Protein 4KEF (pdb70)

CATH classification: 3.40.20.10

Radius of gyration: 14.12 Å; Cα contacts (8 Å, |Δi|>4): 258; chains: 1; bounding box: 26×45×29 Å

Sequence (133 aa):
GSRSSGVVAVADESLTAFNDLKLGKKYKFILFGLNDAKTEIVVKETSTDPSYDAFLEKLPENDCLYAIYDFEYEKRSSDIIVFFTWSSPDTAPVRSKMMVYASSSKDALRRALNGVSSTDVQGTDFSSEVSYDSSVLERRVVSRG

InterPro domains:
  IPR002108 Actin-depolymerising factor homology domain [PF00241] (5-137)
  IPR002108 Actin-depolymerising factor homology domain [PS51263] (5-137)
  IPR002108 Actin-depolymerising factor homology domain [SM00102] (10-137)
  IPR017904 ADF/Cofilin [PTHR11913] (2-136)
  IPR017904 ADF/Cofilin [cd11286] (4-136)
  IPR029006 ADF-H/Gelsolin-like domain superfamily [G3DSA:3.40.20.10] (1-143)

Foldseek 3Di:
DDPVAAAEDPQNLVVLCCCVPVVPFQKWKWAADPVLRYIGTPDTHRDPDVVVVVVPQDQAAWIKMWGQQADPNDTAIEIETEAEPNHDPVRSVSCVVRVCNVVVSRPRHQYYFYHHDDVSVDSVNVCCGNPPD

Nearest PDB structures (foldseek):
  4kef-assembly1_A  TM=1.008E+00  e=3.779E-30  Saccharomyces cerevisiae S288C
  4kee-assembly1_A  TM=1.005E+00  e=3.118E-28  Saccharomyces cerevisiae S288C
  1cfy-assembly1_A  TM=9.996E-01  e=1.488E-23  Saccharomyces c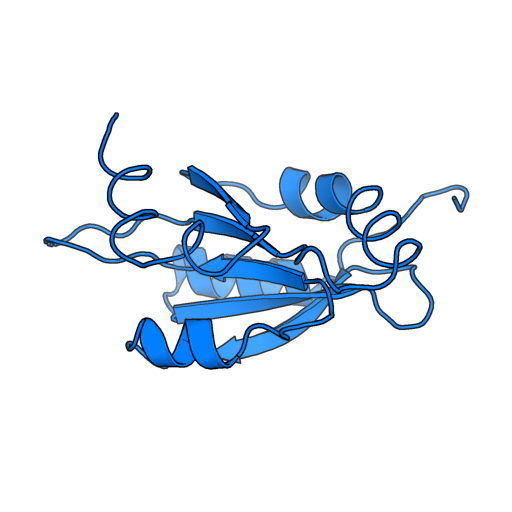erevisiae
  5ivu-assembly2_B  TM=9.698E-01  e=1.879E-18  Streptomyces griseoflavus
  2i2q-assembly1_A  TM=9.633E-01  e=7.118E-17  Schizosaccharomyces pombe

GO terms:
  GO:0051015 actin filament binding (F, IDA)
  GO:0030479 actin cortical patch (C, IDA)
  GO:0030042 actin filament depolymerization (P, IDA)
  GO:0051014 actin filament severing (P, IDA)
  GO:0007015 actin filament organization (P, IDA)
  GO:0005886 plasma membrane (C, HDA)
  GO:0043001 Golgi to plasma membrane protein transport (P, IMP)
  GO:0006897 endocytosis (P, IMP)
  GO:0007015 actin filament organization (P, IMP)
  GO:0005515 protein binding (F, IPI)
  GO:0015629 actin cytoskeleton (C, IDA)

Organism: Saccharomyces cerevisiae (strain ATCC 204508 / S288c) (NCBI:txid559292)

B-factor: mean 17.63, std 8.59, range [6.38, 52.36]

Solvent-accessible surface area: 7466 Å² total; per-residue (Å²): 130,78,242,97,31,35,50,27,11,123,90,0,61,80,7,3,72,47,0,62,145,55,111,118,37,25,0,0,4,0,0,12,39,142,74,89,68,67,0,36,34,110,68,50,14,98,58,111,49,22,88,20,0,31,142,80,9,42,117,88,61,1,3,2,0,0,4,3,0,72,27,140,202,128,58,30,18,0,1,2,22,2,29,6,101,97,5,56,91,188,16,57,124,42,17,74,96,4,58,82,33,0,55,204,36,5,108,54,24,69,20,68,3,136,0,36,57,81,77,57,0,35,69,105,36,0,55,127,84,20,62,218,114

Structure (mmCIF, N/CA/C/O backbone):
data_4KEF
#
_entry.id   4KEF
#
_cell.length_a   28.096
_cell.length_b   69.544
_cell.length_c   32.048
_cell.angle_alpha   90.00
_cell.angle_beta   100.56
_cell.angle_gamma   90.00
#
_symmetry.space_group_name_H-M   'P 1 21 1'
#
loop_
_entity.id
_entity.type
_entity.pdbx_description
1 polymer Cofilin
2 water water
#
loop_
_atom_site.group_PDB
_atom_site.id
_atom_site.type_symbol
_atom_site.label_atom_id
_atom_site.label_alt_id
_atom_site.label_comp_id
_atom_site.label_asym_id
_atom_site.label_entity_id
_atom_site.label_seq_id
_atom_site.pdbx_PDB_ins_code
_atom_site.Cartn_x
_atom_site.Cartn_y
_atom_site.Cartn_z
_atom_site.occupancy
_atom_site.B_iso_or_equiv
_atom_site.auth_seq_id
_atom_site.auth_comp_id
_atom_site.auth_asym_id
_atom_site.auth_atom_id
_atom_site.pdbx_PDB_model_num
ATOM 1 N N . GLY A 1 1 ? -6.034 -32.771 -5.547 1.00 18.45 1 GLY A N 1
ATOM 2 C CA . GLY A 1 1 ? -7.019 -32.041 -6.316 1.00 15.15 1 GLY A CA 1
ATOM 3 C C . GLY A 1 1 ? -7.855 -32.988 -7.146 1.00 13.76 1 GLY A C 1
ATOM 4 O O . GLY A 1 1 ? -7.473 -34.130 -7.345 1.00 15.14 1 GLY A O 1
ATOM 5 N N . SER A 1 2 ? -8.984 -32.499 -7.638 1.00 12.20 2 SER A N 1
ATOM 6 C CA . SER A 1 2 ? -9.809 -33.245 -8.559 1.00 11.96 2 SER A CA 1
ATOM 7 C C . SER A 1 2 ? -9.175 -33.205 -9.927 1.00 11.31 2 SER A C 1
ATOM 8 O O . SER A 1 2 ? -8.196 -32.504 -10.176 1.00 12.52 2 SER A O 1
ATOM 11 N N . ARG A 1 3 ? -9.742 -33.957 -10.843 1.00 11.24 3 ARG A N 1
ATOM 12 C CA . ARG A 1 3 ? -9.183 -34.016 -12.176 1.00 12.02 3 ARG A CA 1
ATOM 13 C C . ARG A 1 3 ? -9.081 -32.642 -12.796 1.00 13.46 3 ARG A C 1
ATOM 14 O O . ARG A 1 3 ? -8.042 -32.295 -13.354 1.00 15.99 3 ARG A O 1
ATOM 22 N N . SER A 1 4 ? -10.155 -31.861 -12.740 1.00 13.22 4 SER A N 1
ATOM 23 C CA A SER A 1 4 ? -10.217 -30.550 -13.380 0.52 15.17 4 SER A CA 1
ATOM 24 C CA B SER A 1 4 ? -10.096 -30.570 -13.405 0.48 15.61 4 SER A CA 1
ATOM 25 C C . SER A 1 4 ? -9.730 -29.426 -12.471 1.00 15.21 4 SER A C 1
ATOM 26 O O . SER A 1 4 ? -9.464 -28.327 -12.933 1.00 19.62 4 SER A O 1
ATOM 31 N N . GLY A 1 5 ? -9.666 -29.697 -11.171 1.00 14.15 5 GLY A N 1
ATOM 32 C CA . GLY A 1 5 ? -9.381 -28.666 -10.194 1.00 14.61 5 GLY A CA 1
ATOM 33 C C . GLY A 1 5 ? -10.575 -27.758 -9.995 1.00 12.69 5 GLY A C 1
ATOM 34 O O . GLY A 1 5 ? -11.665 -27.955 -10.551 1.00 14.04 5 GLY A O 1
ATOM 35 N N . VAL A 1 6 ? -10.391 -26.753 -9.166 1.00 14.89 6 VAL A N 1
ATOM 36 C CA A VAL A 1 6 ? -11.470 -25.829 -8.873 0.37 14.73 6 VAL A CA 1
ATOM 37 C CA B VAL A 1 6 ? -11.453 -25.816 -8.864 0.63 14.85 6 VAL A CA 1
ATOM 38 C C . VAL A 1 6 ? -11.825 -25.014 -10.096 1.00 15.39 6 VAL A C 1
ATOM 39 O O . VAL A 1 6 ? -10.952 -24.635 -10.875 1.00 18.96 6 VAL A O 1
ATOM 61 N N . ALA A 1 7 ? -13.124 -24.776 -10.247 1.00 15.27 7 ALA A N 1
ATOM 62 C CA . ALA A 1 7 ? -13.682 -23.925 -11.290 1.00 15.67 7 ALA A CA 1
ATOM 63 C C . ALA A 1 7 ? -14.040 -22.561 -10.720 1.00 14.76 7 ALA A C 1
ATOM 64 O O . ALA A 1 7 ? -14.297 -22.420 -9.539 1.00 15.98 7 ALA A O 1
ATOM 71 N N . VAL A 1 8 ? -14.073 -21.560 -11.570 1.00 15.23 8 VAL A N 1
ATOM 72 C CA . VAL A 1 8 ? -14.603 -20.259 -11.174 1.00 13.08 8 VAL A CA 1
ATOM 73 C C . VAL A 1 8 ? -16.075 -20.242 -11.547 1.00 14.42 8 VAL A C 1
ATOM 74 O O . VAL A 1 8 ? -16.447 -20.485 -12.703 1.00 16.58 8 VAL A O 1
ATOM 87 N N . ALA A 1 9 ? -16.938 -19.995 -10.571 1.00 15.38 9 ALA A N 1
ATOM 88 C CA . ALA A 1 9 ? -18.360 -19.976 -10.860 1.00 17.17 9 ALA A CA 1
ATOM 89 C C . ALA A 1 9 ? -18.711 -18.870 -11.840 1.00 15.86 9 ALA A C 1
ATOM 90 O O . ALA A 1 9 ? -18.120 -17.796 -11.811 1.00 14.68 9 ALA A O 1
ATOM 97 N N . ASP A 1 10 ? -19.690 -19.133 -12.694 1.00 18.78 10 ASP A N 1
ATOM 98 C CA . ASP A 1 10 ? -20.191 -18.124 -13.612 1.00 19.63 10 ASP A CA 1
ATOM 99 C C . ASP A 1 10 ? -20.507 -16.820 -12.889 1.00 18.39 10 ASP A C 1
ATOM 100 O O . ASP A 1 10 ? -20.198 -15.750 -13.392 1.00 18.07 10 ASP A O 1
ATOM 109 N N . GLU A 1 11 ? -21.135 -16.917 -11.718 1.00 17.80 11 GLU A N 1
ATOM 110 C CA . GLU A 1 11 ? -21.548 -15.715 -10.996 1.00 17.20 11 GLU A CA 1
ATOM 111 C C . GLU A 1 11 ? -20.349 -14.874 -10.591 1.00 13.69 11 GLU A C 1
ATOM 112 O O . GLU A 1 11 ? -20.461 -13.661 -10.493 1.00 13.95 11 GLU A O 1
ATOM 124 N N . SER A 1 12 ? -19.213 -15.506 -10.343 1.00 13.48 12 SER A N 1
ATOM 125 C CA . SER A 1 12 ? -18.014 -14.765 -9.967 1.00 11.93 12 SER A CA 1
ATOM 126 C C . SER A 1 12 ? -17.505 -13.916 -11.122 1.00 12.43 12 SER A C 1
ATOM 127 O O . SER A 1 12 ? -17.155 -12.737 -10.956 1.00 12.20 12 SER A O 1
ATOM 135 N N . LEU A 1 13 ? -17.502 -14.495 -12.316 1.00 13.36 13 LEU A N 1
ATOM 136 C CA . LEU A 1 13 ? -17.046 -13.740 -13.474 1.00 14.17 13 LEU A CA 1
ATOM 137 C C . LEU A 1 13 ? -18.033 -12.643 -13.844 1.00 13.86 13 LEU A C 1
ATOM 138 O O . LEU A 1 13 ? -17.628 -11.532 -14.217 1.00 15.63 13 LEU A O 1
ATOM 154 N N . THR A 1 14 ? -19.321 -12.950 -13.752 1.00 14.31 14 THR A N 1
ATOM 155 C CA . THR A 1 14 ? -20.343 -11.947 -14.013 1.00 16.16 14 THR A CA 1
ATOM 156 C C . THR A 1 14 ? -20.187 -10.744 -13.069 1.00 13.30 14 THR A C 1
ATOM 157 O O . THR A 1 14 ? -20.235 -9.592 -13.491 1.00 13.82 14 THR A O 1
ATOM 168 N N . ALA A 1 15 ? -20.024 -11.015 -11.776 1.00 12.60 15 ALA A N 1
ATOM 169 C CA . ALA A 1 15 ? -19.877 -9.948 -10.792 1.00 11.32 15 ALA A CA 1
ATOM 170 C C . ALA A 1 15 ? -18.634 -9.126 -11.098 1.00 10.09 15 ALA A C 1
ATOM 171 O O . ALA A 1 15 ? -18.672 -7.908 -11.044 1.00 10.75 15 ALA A O 1
ATOM 178 N N . PHE A 1 16 ? -17.524 -9.789 -11.413 1.00 10.32 16 PHE A N 1
ATOM 179 C CA . PHE A 1 16 ? -16.301 -9.080 -11.746 1.00 10.76 16 PHE A CA 1
ATOM 180 C C . PHE A 1 16 ? -16.503 -8.131 -12.920 1.00 11.11 16 PHE A C 1
ATOM 181 O O . PHE A 1 16 ? -16.082 -6.971 -12.888 1.00 11.62 16 PHE A O 1
ATOM 198 N N . ASN A 1 17 ? -17.120 -8.632 -13.970 1.00 12.26 17 ASN A N 1
ATOM 199 C CA . ASN A 1 17 ? -17.321 -7.813 -15.146 1.00 13.49 17 ASN A CA 1
ATOM 200 C C . ASN A 1 17 ? -18.237 -6.630 -14.827 1.00 13.69 17 ASN A C 1
ATOM 201 O O . ASN A 1 17 ? -18.021 -5.519 -15.317 1.00 16.04 17 ASN A O 1
ATOM 212 N N . ASP A 1 18 ? -19.247 -6.864 -14.001 1.00 13.17 18 ASP A N 1
ATOM 213 C CA . ASP A 1 18 ? -20.163 -5.798 -13.610 1.00 13.69 18 ASP A CA 1
ATOM 214 C C . ASP A 1 18 ? -19.439 -4.703 -12.829 1.00 12.07 18 ASP A C 1
ATOM 215 O O . ASP A 1 18 ? -19.726 -3.518 -13.006 1.00 13.51 18 ASP A O 1
ATOM 224 N N . LEU A 1 19 ? -18.532 -5.089 -11.943 1.00 11.51 19 LEU A N 1
ATOM 225 C CA . LEU A 1 19 ? -17.688 -4.103 -11.274 1.00 10.29 19 LEU A CA 1
ATOM 226 C C . LEU A 1 19 ? -16.751 -3.393 -12.235 1.00 12.21 19 LEU A C 1
ATOM 227 O O . LEU A 1 19 ? -16.645 -2.166 -12.246 1.00 13.19 19 LEU A O 1
ATOM 243 N N . LYS A 1 20 ? -16.042 -4.160 -13.048 1.00 12.40 20 LYS A N 1
ATOM 244 C CA . LYS A 1 20 ? -14.951 -3.603 -13.836 1.00 14.62 20 LYS A CA 1
ATOM 245 C C . LYS A 1 20 ? -15.455 -2.598 -14.830 1.00 15.39 20 LYS A C 1
ATOM 246 O O . LYS A 1 20 ? -14.868 -1.518 -15.023 1.00 18.01 20 LYS A O 1
ATOM 265 N N . LEU A 1 21 ? -16.538 -2.955 -15.501 1.00 16.00 21 LEU A N 1
ATOM 266 C CA . LEU A 1 21 ? -17.043 -2.150 -16.590 1.00 18.25 21 LEU A CA 1
ATOM 267 C C . LEU A 1 21 ? -18.246 -1.315 -16.229 1.00 20.76 21 LEU A C 1
ATOM 268 O O . LEU A 1 21 ? -18.453 -0.252 -16.817 1.00 23.82 21 LEU A O 1
ATOM 284 N N . GLY A 1 22 ? -19.058 -1.777 -15.284 1.00 21.93 22 GLY A N 1
ATOM 285 C CA . GLY A 1 22 ? -20.287 -1.101 -14.925 1.00 21.75 22 GLY A CA 1
ATOM 286 C C . GLY A 1 22 ? -20.249 -0.306 -13.637 1.00 20.77 22 GLY A C 1
ATOM 287 O O . GLY A 1 22 ? -21.205 0.415 -13.329 1.00 22.18 22 GLY A O 1
ATOM 291 N N . LYS A 1 23 ? -19.175 -0.436 -12.873 1.00 17.55 23 LYS A N 1
ATOM 292 C CA . LYS A 1 23 ? -19.090 0.140 -11.535 1.00 18.44 23 LYS A CA 1
ATOM 293 C C . LYS A 1 23 ? -20.256 -0.308 -10.648 1.00 14.50 23 LYS A C 1
ATOM 294 O O . LYS A 1 23 ? -20.623 0.395 -9.697 1.00 16.70 23 LYS A O 1
ATOM 313 N N . LYS A 1 24 ? -20.771 -1.512 -10.911 1.00 12.20 24 LYS A N 1
ATOM 314 C CA . LYS A 1 24 ? -21.964 -1.959 -10.193 1.00 11.70 24 LYS A CA 1
ATOM 315 C C . LYS A 1 24 ? -21.700 -2.155 -8.715 1.00 9.93 24 LYS A C 1
ATOM 316 O O . LYS A 1 24 ? -22.591 -1.966 -7.883 1.00 10.58 24 LYS A O 1
ATOM 335 N N . TYR A 1 25 ? -20.472 -2.562 -8.400 1.00 9.08 25 TYR A N 1
ATOM 336 C CA . TYR A 1 25 ? -20.040 -2.839 -7.043 1.00 8.44 25 TYR A CA 1
ATOM 337 C C . TYR A 1 25 ? -18.764 -2.054 -6.775 1.00 7.95 25 TYR A C 1
ATOM 338 O O . TYR A 1 25 ? -17.959 -1.876 -7.694 1.00 9.52 25 TYR A O 1
ATOM 356 N N . LYS A 1 26 ? -18.560 -1.657 -5.524 1.00 7.62 26 LYS A N 1
ATOM 357 C CA . LYS A 1 26 ? -17.277 -1.136 -5.083 1.00 7.34 26 LYS A CA 1
ATOM 358 C C . LYS A 1 26 ? -16.278 -2.273 -4.845 1.00 7.06 26 LYS A C 1
ATOM 359 O O . LYS A 1 26 ? -15.095 -2.119 -5.148 1.00 7.32 26 LYS A O 1
ATOM 378 N N . PHE A 1 27 ? -16.740 -3.387 -4.298 1.00 7.01 27 PHE A N 1
ATOM 379 C CA . PHE A 1 27 ? -15.888 -4.531 -4.076 1.00 6.56 27 PHE A CA 1
ATOM 380 C C . PHE A 1 27 ? -16.697 -5.799 -4.097 1.00 6.47 27 PHE A C 1
ATOM 381 O O . PHE A 1 27 ? -17.916 -5.795 -3.925 1.00 7.40 27 PHE A O 1
ATOM 398 N N . ILE A 1 28 ? -15.975 -6.891 -4.320 1.00 6.38 28 ILE A N 1
ATOM 399 C CA . ILE A 1 28 ? -16.513 -8.242 -4.316 1.00 6.71 28 ILE A CA 1
ATOM 400 C C . ILE A 1 28 ? -15.615 -9.103 -3.464 1.00 6.74 28 ILE A C 1
ATOM 401 O O . ILE A 1 28 ? -14.405 -9.090 -3.628 1.00 7.18 28 ILE A O 1
ATOM 417 N N . LEU A 1 29 ? -16.227 -9.873 -2.570 1.00 7.13 29 LEU A N 1
ATOM 418 C CA . LEU A 1 29 ? -15.517 -10.909 -1.806 1.00 7.50 29 LEU A CA 1
ATOM 419 C C . LEU A 1 29 ? -15.870 -12.253 -2.420 1.00 8.00 29 LEU A C 1
ATOM 420 O O . LEU A 1 29 ? -17.047 -12.566 -2.597 1.00 8.79 29 LEU A O 1
ATOM 436 N N . PHE A 1 30 ? -14.847 -13.040 -2.729 1.00 8.11 30 PHE A N 1
ATOM 437 C CA . PHE A 1 30 ? -14.994 -14.363 -3.318 1.00 8.58 30 PHE A CA 1
ATOM 438 C C . PHE A 1 30 ? -14.459 -15.374 -2.312 1.00 9.50 30 PHE A C 1
ATOM 439 O O . PHE A 1 30 ? -13.543 -15.114 -1.543 1.00 9.78 30 PHE A O 1
ATOM 456 N N . GLY A 1 31 ? -14.965 -16.590 -2.392 1.00 10.88 31 GLY A N 1
ATOM 457 C CA . GLY A 1 31 ? -14.458 -17.664 -1.569 1.00 13.40 31 GLY A CA 1
ATOM 458 C C . GLY A 1 31 ? -14.668 -19.004 -2.215 1.00 10.76 31 GLY A C 1
ATOM 459 O O . GLY A 1 31 ? -15.339 -19.127 -3.235 1.00 12.24 31 GLY A O 1
ATOM 463 N N . LEU A 1 32 ? -14.103 -20.036 -1.604 1.00 12.21 32 LEU A N 1
ATOM 464 C CA . LEU A 1 32 ? -14.364 -21.398 -2.036 1.00 12.04 32 LEU A CA 1
ATOM 465 C C . LEU A 1 32 ? -15.707 -21.842 -1.494 1.00 12.48 32 LEU A C 1
ATOM 466 O O . LEU A 1 32 ? -16.072 -21.526 -0.357 1.00 13.58 32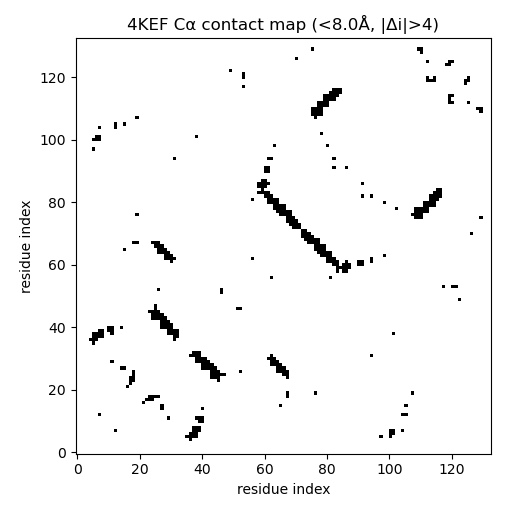 LEU A O 1
ATOM 482 N N . ASN A 1 33 ? -16.477 -22.554 -2.308 1.00 12.13 33 ASN A N 1
ATOM 483 C CA . ASN A 1 33 ? -17.673 -23.213 -1.789 1.00 12.44 33 ASN A CA 1
ATOM 484 C C . ASN A 1 33 ? -17.282 -24.302 -0.782 1.00 12.12 33 ASN A C 1
ATOM 485 O O . ASN A 1 33 ? -16.091 -24.660 -0.653 1.00 11.73 33 ASN A O 1
ATOM 496 N N . ASP A 1 34 ? -18.266 -24.809 -0.059 1.00 12.17 34 ASP A N 1
ATOM 497 C CA . ASP A 1 34 ? -17.935 -25.750 0.983 1.00 11.78 34 ASP A CA 1
ATOM 498 C C . ASP A 1 34 ? -17.442 -27.089 0.417 1.00 9.93 34 ASP A C 1
ATOM 499 O O . ASP A 1 34 ? -16.679 -27.772 1.088 1.00 11.57 34 ASP A O 1
ATOM 508 N N . ALA A 1 35 ? -17.837 -27.411 -0.810 1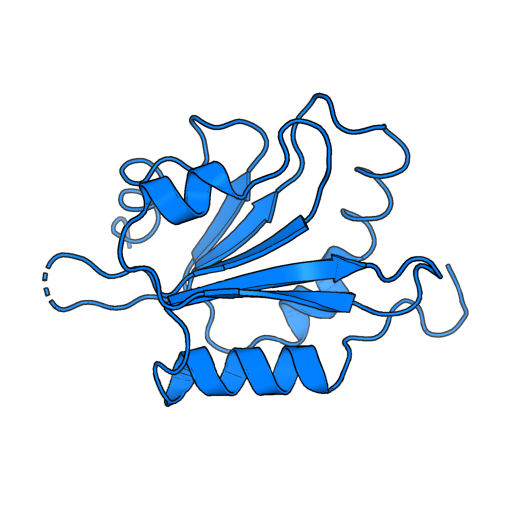.00 9.55 35 ALA A N 1
ATOM 509 C CA . ALA A 1 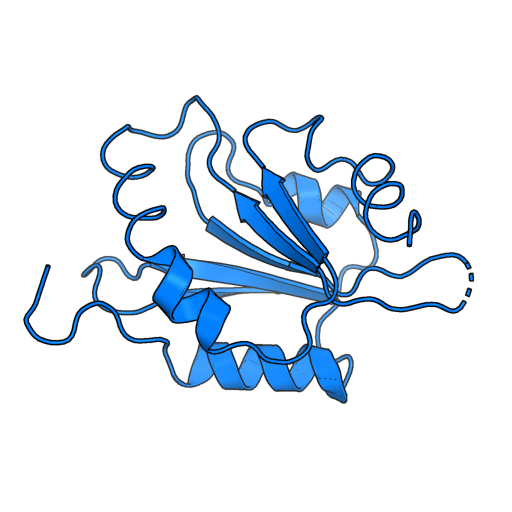35 ? -17.322 -28.609 -1.493 1.00 8.98 35 ALA A CA 1
ATOM 510 C C . ALA A 1 35 ? -15.875 -28.436 -1.949 1.00 8.60 35 ALA A C 1
ATOM 511 O O . ALA A 1 35 ? -15.229 -29.411 -2.332 1.00 9.08 35 ALA A O 1
ATOM 518 N N . LYS A 1 36 ? -15.376 -27.209 -1.945 1.00 9.18 36 LYS A N 1
ATOM 519 C CA . LYS A 1 36 ? -14.032 -26.894 -2.426 1.00 9.47 36 LYS A CA 1
ATOM 520 C C . LYS A 1 36 ? -13.854 -27.262 -3.901 1.00 9.51 36 LYS A C 1
ATOM 521 O O . LYS A 1 36 ? -12.795 -27.717 -4.318 1.00 11.20 36 LYS A O 1
ATOM 540 N N . THR A 1 37 ? -14.904 -27.012 -4.678 1.00 9.39 37 THR A N 1
ATOM 541 C CA . THR A 1 37 ? -14.917 -27.265 -6.106 1.00 9.59 37 THR A CA 1
ATOM 542 C C . THR A 1 37 ? -15.083 -26.005 -6.959 1.00 10.69 37 THR A C 1
ATOM 543 O O . THR A 1 37 ? -14.834 -26.064 -8.143 1.00 12.01 37 THR A O 1
ATOM 554 N N . GLU A 1 38 ? -15.548 -24.908 -6.379 1.00 10.54 38 GLU A N 1
ATOM 555 C CA . GLU A 1 38 ? -15.815 -23.702 -7.125 1.00 10.74 38 GLU A CA 1
ATOM 556 C C . GLU A 1 38 ? -15.477 -22.481 -6.295 1.00 10.77 38 GLU A C 1
ATOM 557 O O . GLU A 1 38 ? -15.612 -22.492 -5.066 1.00 12.59 38 GLU A O 1
ATOM 569 N N . ILE A 1 39 ? -15.043 -21.433 -6.979 1.00 10.86 39 ILE A N 1
ATOM 570 C CA . ILE A 1 39 ? -14.835 -20.128 -6.350 1.00 11.22 39 ILE A CA 1
ATOM 571 C C . ILE A 1 39 ? -16.070 -19.298 -6.672 1.00 11.88 39 ILE A C 1
ATOM 572 O O . ILE A 1 39 ? -16.387 -19.023 -7.844 1.00 13.26 39 ILE A O 1
ATOM 588 N N . VAL A 1 40 ? -16.785 -18.937 -5.615 1.00 11.23 40 VAL A N 1
ATOM 589 C CA . VAL A 1 40 ? -18.091 -18.311 -5.678 1.00 11.81 40 VAL A CA 1
ATOM 590 C C . VAL A 1 40 ? -18.041 -16.903 -5.082 1.00 11.08 40 VAL A C 1
ATOM 591 O O . VAL A 1 40 ? -17.059 -16.497 -4.457 1.00 10.78 40 VAL A O 1
ATOM 604 N N . VAL A 1 41 ? -19.116 -16.152 -5.245 1.00 11.45 41 VAL A N 1
ATOM 605 C CA . VAL A 1 41 ? -19.236 -14.831 -4.631 1.00 11.50 41 VAL A CA 1
ATOM 606 C C . VAL A 1 41 ? -19.745 -14.987 -3.199 1.00 11.40 41 VAL A C 1
ATOM 607 O O . VAL A 1 41 ? -20.818 -15.527 -2.990 1.00 15.27 41 VAL A O 1
ATOM 620 N N . LYS A 1 42 ? -18.965 -14.533 -2.227 1.00 11.86 42 LYS A N 1
ATOM 621 C CA . LYS A 1 42 ? -19.398 -14.492 -0.844 1.00 13.31 42 LYS A CA 1
ATOM 622 C C . LYS A 1 42 ? -20.326 -13.305 -0.620 1.00 12.68 42 LYS A C 1
ATOM 623 O O . LYS A 1 42 ? -21.378 -13.436 -0.011 1.00 17.04 42 LYS A O 1
ATOM 642 N N . GLU A 1 43 ? -19.921 -12.131 -1.108 1.00 12.19 43 GLU A N 1
ATOM 643 C CA . GLU A 1 43 ? -20.655 -10.899 -0.886 1.00 12.88 43 GLU A CA 1
ATOM 644 C C . GLU A 1 43 ? -20.209 -9.871 -1.916 1.00 10.63 43 GLU A C 1
ATOM 645 O O . GLU A 1 43 ? -19.052 -9.878 -2.313 1.00 11.27 43 GLU A O 1
ATOM 657 N N . THR A 1 44 ? -21.114 -8.982 -2.309 1.00 10.34 44 THR A N 1
ATOM 658 C CA . THR A 1 44 ? -20.739 -7.769 -2.997 1.00 9.81 44 THR A CA 1
ATOM 659 C C . THR A 1 44 ? -21.094 -6.579 -2.116 1.00 9.64 44 THR A C 1
ATOM 660 O O . THR A 1 44 ? -21.906 -6.687 -1.179 1.00 11.37 44 THR A O 1
ATOM 671 N N . SER A 1 45 ? -20.495 -5.435 -2.432 1.00 8.56 45 SER A N 1
ATOM 672 C CA . SER A 1 45 ? -20.784 -4.227 -1.701 1.00 8.32 45 SER A CA 1
ATOM 673 C C . SER A 1 45 ? -20.669 -3.031 -2.589 1.00 7.66 45 SER A C 1
ATOM 674 O O . SER A 1 45 ? -19.808 -2.971 -3.483 1.00 8.27 45 SER A O 1
ATOM 682 N N . THR A 1 46 ? -21.489 -2.036 -2.270 1.00 7.53 46 THR A N 1
ATOM 683 C CA . THR A 1 46 ? -21.406 -0.714 -2.861 1.00 7.97 46 THR A CA 1
ATOM 684 C C . THR A 1 46 ? -20.926 0.349 -1.855 1.00 7.77 46 THR A C 1
ATOM 685 O O .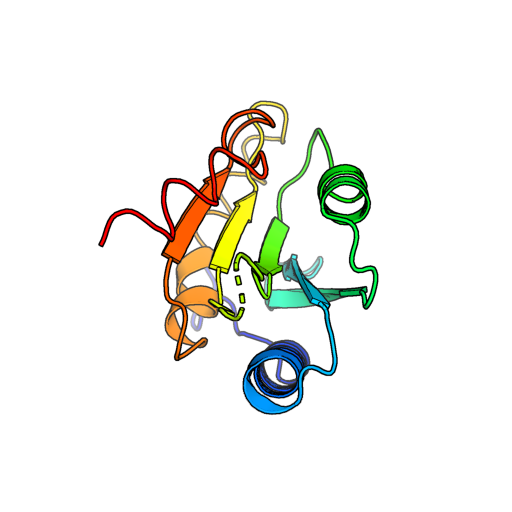 THR A 1 46 ? -20.986 1.542 -2.152 1.00 8.82 46 THR A O 1
ATOM 696 N N . ASP A 1 47 ? -20.421 -0.075 -0.701 1.00 7.88 47 ASP A N 1
ATOM 697 C CA . ASP A 1 47 ? -20.035 0.876 0.331 1.00 7.72 47 ASP A CA 1
ATOM 698 C C . ASP A 1 47 ? -18.748 1.575 -0.104 1.00 7.85 47 ASP A C 1
ATOM 699 O O . ASP A 1 47 ? -17.761 0.890 -0.387 1.00 8.60 47 ASP A O 1
ATOM 708 N N . PRO A 1 48 ? -18.733 2.912 -0.145 1.00 7.83 48 PRO A N 1
ATOM 709 C CA . PRO A 1 48 ? -17.527 3.595 -0.603 1.00 8.07 48 PRO A CA 1
ATOM 710 C C . PRO A 1 48 ? -16.411 3.641 0.434 1.00 7.71 48 PRO A C 1
ATOM 711 O O . PRO A 1 48 ? -15.300 4.052 0.067 1.00 8.30 48 PRO A O 1
ATOM 722 N N . SER A 1 49 ? -16.689 3.309 1.690 1.00 7.32 49 SER A N 1
ATOM 723 C CA . SER A 1 49 ? -15.700 3.441 2.763 1.00 7.31 49 SER A CA 1
ATOM 724 C C . SER A 1 49 ? -14.719 2.278 2.772 1.00 7.07 49 SER A C 1
ATOM 725 O O . SER A 1 49 ? -15.114 1.114 2.881 1.00 7.06 49 SER A O 1
ATOM 733 N N . TYR A 1 50 ? -13.433 2.598 2.716 1.00 7.11 50 TYR A N 1
ATOM 734 C CA . TYR A 1 50 ? -12.442 1.543 2.802 1.00 7.31 50 TYR A CA 1
ATOM 735 C C . TYR A 1 50 ? -12.495 0.810 4.150 1.00 7.15 50 TYR A C 1
ATOM 736 O O . TYR A 1 50 ? -12.228 -0.388 4.204 1.00 7.57 50 TYR A O 1
ATOM 754 N N . ASP A 1 51 ? -12.863 1.520 5.221 1.00 7.63 51 ASP A N 1
ATOM 755 C CA . ASP A 1 51 ? -13.001 0.846 6.506 1.00 8.10 51 ASP A CA 1
ATOM 756 C C . ASP A 1 51 ? -14.103 -0.179 6.488 1.00 7.37 51 ASP A C 1
ATOM 757 O O . ASP A 1 51 ? -13.993 -1.213 7.122 1.00 8.61 51 ASP A O 1
ATOM 766 N N . ALA A 1 52 ? -15.203 0.095 5.785 1.00 7.83 52 ALA A N 1
ATOM 767 C CA . ALA A 1 52 ? -16.286 -0.876 5.693 1.00 8.72 52 ALA A CA 1
ATOM 768 C C . ALA A 1 52 ? -15.810 -2.172 5.038 1.00 8.03 52 ALA A C 1
ATOM 769 O O . ALA A 1 52 ? -16.262 -3.242 5.376 1.00 9.77 52 ALA A O 1
ATOM 776 N N . PHE A 1 53 ? -14.930 -2.043 4.057 1.00 7.21 53 PHE A N 1
ATOM 777 C CA . PHE A 1 53 ? -14.277 -3.190 3.428 1.00 7.22 53 PHE A CA 1
ATOM 778 C C . PHE A 1 53 ? -13.398 -3.952 4.407 1.00 7.05 53 PHE A C 1
ATOM 779 O O . PHE A 1 53 ? -13.541 -5.172 4.593 1.00 7.54 53 PHE A O 1
ATOM 796 N N . LEU A 1 54 ? -12.497 -3.236 5.077 1.00 6.85 54 LEU A N 1
ATOM 797 C CA . LEU A 1 54 ? -11.619 -3.882 6.034 1.00 7.14 54 LEU A CA 1
ATOM 798 C C . LEU A 1 54 ? -12.389 -4.621 7.098 1.00 7.42 54 LEU A C 1
ATOM 799 O O . LEU A 1 54 ? -11.974 -5.687 7.534 1.00 8.37 54 LEU A O 1
ATOM 815 N N . GLU A 1 55 ? -13.499 -4.032 7.553 1.00 7.52 55 GLU A N 1
ATOM 816 C CA . GLU A 1 55 ? -14.321 -4.605 8.600 1.00 8.21 55 GLU A CA 1
ATOM 817 C C . GLU A 1 55 ? -15.047 -5.877 8.169 1.00 8.64 55 GLU A C 1
ATOM 818 O O . GLU A 1 55 ? -15.606 -6.548 9.040 1.00 11.34 55 GLU A O 1
ATOM 830 N N . LYS A 1 56 ? -15.059 -6.206 6.891 1.00 8.76 56 LYS A N 1
ATOM 831 C CA . LYS A 1 56 ? -15.637 -7.434 6.405 1.00 9.02 56 LYS A CA 1
ATOM 832 C C . LYS A 1 56 ? -14.623 -8.554 6.249 1.00 10.01 56 LYS A C 1
ATOM 833 O O . LYS A 1 56 ? -15.002 -9.684 5.996 1.00 14.00 56 LYS A O 1
ATOM 852 N N . LEU A 1 57 ? -13.334 -8.271 6.392 1.00 8.80 57 LEU A N 1
ATOM 853 C CA . LEU A 1 57 ? -12.335 -9.327 6.250 1.00 9.54 57 LEU A CA 1
ATOM 854 C C . LEU A 1 57 ? -12.360 -10.197 7.496 1.00 11.11 57 LEU A C 1
ATOM 855 O O . LEU A 1 57 ? -12.234 -9.705 8.617 1.00 13.63 57 LEU A O 1
ATOM 871 N N . PRO A 1 58 ? -12.525 -11.514 7.322 1.00 10.40 58 PRO A N 1
ATOM 872 C CA . PRO A 1 58 ? -12.574 -12.389 8.492 1.00 10.98 58 PRO A CA 1
ATOM 873 C C . PRO A 1 58 ? -11.200 -12.446 9.137 1.00 10.66 58 PRO A C 1
ATOM 874 O O . PRO A 1 58 ? -10.210 -12.725 8.492 1.00 11.16 58 PRO A O 1
ATOM 885 N N . GLU A 1 59 ? -11.135 -12.211 10.430 1.00 11.33 59 GLU A N 1
ATOM 886 C CA . GLU A 1 59 ? -9.850 -12.150 11.098 1.00 11.46 59 GLU A CA 1
ATOM 887 C C . GLU A 1 59 ? -9.141 -13.488 11.120 1.00 12.73 59 GLU A C 1
ATOM 888 O O . GLU A 1 59 ? -7.917 -13.524 11.176 1.00 14.43 59 GLU A O 1
ATOM 900 N N . ASN A 1 60 ? -9.888 -14.583 11.018 1.00 13.00 60 ASN A N 1
ATOM 901 C CA . ASN A 1 60 ? -9.325 -15.917 11.156 1.00 14.20 60 ASN A CA 1
ATOM 902 C C . ASN A 1 60 ? -9.731 -16.858 10.027 1.00 14.46 60 ASN A C 1
ATOM 903 O O . ASN A 1 60 ? -9.763 -18.075 10.210 1.00 16.97 60 ASN A O 1
ATOM 914 N N . ASP A 1 61 ? -10.004 -16.306 8.843 1.00 13.08 61 ASP A N 1
ATOM 915 C CA . ASP A 1 61 ? -10.319 -17.131 7.690 1.00 12.68 61 ASP A CA 1
ATOM 916 C C . ASP A 1 61 ? -9.860 -16.421 6.436 1.00 11.44 61 ASP A C 1
ATOM 917 O O . ASP A 1 61 ? -9.452 -15.261 6.485 1.00 12.42 61 ASP A O 1
ATOM 926 N N . CYS A 1 62 ? -9.892 -17.141 5.322 1.00 11.69 62 CYS A N 1
ATOM 927 C CA . CYS A 1 62 ? -9.353 -16.666 4.061 1.00 11.30 62 CYS A CA 1
ATOM 928 C C . CYS A 1 62 ? -10.435 -16.270 3.083 1.00 11.19 62 CYS A C 1
ATOM 929 O O . CYS A 1 62 ? -11.547 -16.785 3.125 1.00 13.31 62 CYS A O 1
ATOM 937 N N . LEU A 1 63 ? -10.083 -15.385 2.162 1.00 9.93 63 LEU A N 1
ATOM 938 C CA . LEU A 1 63 ? -10.955 -15.085 1.028 1.00 9.70 63 LEU A CA 1
ATOM 939 C C . LEU A 1 63 ? -10.110 -14.478 -0.101 1.00 8.35 63 LEU A C 1
ATOM 940 O O . LEU A 1 63 ? -8.901 -14.282 0.055 1.00 9.42 63 LEU A O 1
ATOM 956 N N . TYR A 1 64 ? -10.763 -14.163 -1.211 1.00 8.13 64 TYR A N 1
ATOM 957 C CA . TYR A 1 64 ? -10.158 -13.337 -2.251 1.00 7.45 64 TYR A CA 1
ATOM 958 C C . TYR A 1 64 ? -11.049 -12.106 -2.420 1.00 7.57 64 TYR A C 1
ATOM 959 O O . TYR A 1 64 ? -12.250 -12.180 -2.180 1.00 8.81 64 TYR A O 1
ATOM 977 N N . ALA A 1 65 ? -10.496 -10.998 -2.883 1.00 7.18 65 ALA A N 1
ATOM 978 C CA . ALA A 1 65 ? -11.323 -9.831 -3.132 1.00 7.22 65 ALA A CA 1
ATOM 979 C C . ALA A 1 65 ? -10.898 -9.106 -4.380 1.00 7.01 65 ALA A C 1
ATOM 980 O O . ALA A 1 65 ? -9.716 -9.112 -4.755 1.00 7.46 65 ALA A O 1
ATOM 987 N N . ILE A 1 66 ? -11.868 -8.450 -5.015 1.00 6.72 66 ILE A N 1
ATOM 988 C CA . ILE A 1 66 ? -11.596 -7.433 -6.020 1.00 6.83 66 ILE A CA 1
ATOM 989 C C . ILE A 1 66 ? -12.151 -6.127 -5.471 1.00 6.49 66 ILE A C 1
ATOM 990 O O . ILE A 1 66 ? -13.286 -6.066 -5.007 1.00 7.01 66 ILE A O 1
ATOM 1006 N N . TYR A 1 67 ? -11.329 -5.092 -5.558 1.00 6.75 67 TYR A N 1
ATOM 1007 C CA . TYR A 1 67 ? -11.694 -3.765 -5.064 1.00 6.52 67 TYR A CA 1
ATOM 1008 C C . TYR A 1 67 ? -11.483 -2.754 -6.179 1.00 6.57 67 TYR A C 1
ATOM 1009 O O . TYR A 1 67 ? -10.428 -2.754 -6.809 1.00 7.37 67 TYR A O 1
ATOM 1027 N N . ASP A 1 68 ? -12.474 -1.901 -6.427 1.00 6.76 68 ASP A N 1
ATOM 1028 C CA . ASP A 1 68 ? -12.319 -0.783 -7.357 1.00 7.51 68 ASP A CA 1
ATOM 1029 C C . ASP A 1 68 ? -11.724 0.368 -6.556 1.00 7.74 68 ASP A C 1
ATOM 1030 O O . ASP A 1 68 ? -12.421 1.058 -5.817 1.00 8.99 68 ASP A O 1
ATOM 1039 N N . PHE A 1 69 ? -10.404 0.469 -6.624 1.00 7.77 69 PHE A N 1
ATOM 1040 C CA . PHE A 1 69 ? -9.636 1.344 -5.752 1.00 7.32 69 PHE A CA 1
ATOM 1041 C C . PHE A 1 69 ? -9.579 2.730 -6.389 1.00 8.22 69 PHE A C 1
ATOM 1042 O O . PHE A 1 69 ? -8.983 2.911 -7.441 1.00 10.03 69 PHE A O 1
ATOM 1059 N N . GLU A 1 70 ? -10.251 3.686 -5.758 1.00 9.11 70 GLU A N 1
ATOM 1060 C CA . GLU A 1 70 ? -10.415 5.011 -6.298 1.00 10.85 70 GLU A CA 1
ATOM 1061 C C . GLU A 1 70 ? -9.637 6.004 -5.482 1.00 13.14 70 GLU A C 1
ATOM 1062 O O . GLU A 1 70 ? -9.673 5.997 -4.239 1.00 15.34 70 GLU A O 1
ATOM 1074 N N . TYR A 1 71 ? -8.923 6.861 -6.190 1.00 15.26 71 TYR A N 1
ATOM 1075 C CA . TYR A 1 71 ? -8.113 7.847 -5.536 1.00 18.06 71 TYR A CA 1
ATOM 1076 C C . TYR A 1 71 ? -7.866 9.008 -6.498 1.00 19.08 71 TYR A C 1
ATOM 1077 O O . TYR A 1 71 ? -8.064 8.901 -7.693 1.00 20.59 71 TYR A O 1
ATOM 1095 N N . GLU A 1 72 ? -7.478 10.139 -5.932 1.00 18.27 72 GLU A N 1
ATOM 1096 C CA . GLU A 1 72 ? -7.148 11.316 -6.695 1.00 21.14 72 GLU A CA 1
ATOM 1097 C C . GLU A 1 72 ? -5.717 11.627 -6.377 1.00 21.16 72 GLU A C 1
ATOM 1098 O O . GLU A 1 72 ? -5.268 11.548 -5.242 1.00 25.84 72 GLU A O 1
ATOM 1110 N N . LYS A 1 79 ? -9.298 11.937 -11.068 1.00 33.93 79 LYS A N 1
ATOM 1111 C CA . LYS A 1 79 ? -9.858 10.715 -10.479 1.00 29.94 79 LYS A CA 1
ATOM 1112 C C . LYS A 1 79 ? -9.257 9.519 -11.158 1.00 27.03 79 LYS A C 1
ATOM 1113 O O . LYS A 1 79 ? -9.120 9.480 -12.384 1.00 30.00 79 LYS A O 1
ATOM 1132 N N . ARG A 1 80 ? -8.893 8.546 -10.351 1.00 18.04 80 ARG A N 1
ATOM 1133 C CA . ARG A 1 80 ? -8.361 7.304 -10.868 1.00 17.32 80 ARG A CA 1
ATOM 1134 C C . ARG A 1 80 ? -9.105 6.156 -10.234 1.00 13.86 80 ARG A C 1
ATOM 1135 O O . ARG A 1 80 ? -9.555 6.251 -9.096 1.00 15.79 80 ARG A O 1
ATOM 1156 N N . SER A 1 81 ? -9.210 5.073 -10.995 1.00 12.70 81 SER A N 1
ATOM 1157 C CA A SER A 1 81 ? -9.863 3.857 -10.551 0.68 12.12 81 SER A CA 1
ATOM 1158 C CA B SER A 1 81 ? -9.851 3.847 -10.544 0.32 12.99 81 SER A CA 1
ATOM 1159 C C . SER A 1 81 ? -9.041 2.679 -11.055 1.00 11.47 81 SER A C 1
ATOM 1160 O O . SER A 1 81 ? -8.917 2.485 -12.262 1.00 15.42 81 SER A O 1
ATOM 1173 N N . ASP A 1 82 ? -8.466 1.925 -10.139 1.00 10.08 82 ASP A N 1
ATOM 1174 C CA . ASP A 1 82 ? -7.661 0.782 -10.493 1.00 9.73 82 ASP A CA 1
ATOM 1175 C C . ASP A 1 82 ? -8.273 -0.454 -9.842 1.00 9.04 82 ASP A C 1
ATOM 1176 O O . ASP A 1 82 ? -8.645 -0.436 -8.670 1.00 10.69 82 ASP A O 1
ATOM 1185 N N . ILE A 1 83 ? -8.318 -1.541 -10.593 1.00 8.40 83 ILE A N 1
ATOM 1186 C CA A ILE A 1 83 ? -8.813 -2.812 -10.075 0.44 8.25 83 ILE A CA 1
ATOM 1187 C CA B ILE A 1 83 ? -8.817 -2.805 -10.070 0.56 8.55 83 ILE A CA 1
ATOM 1188 C C . ILE A 1 83 ? -7.695 -3.524 -9.319 1.00 8.34 83 ILE A C 1
ATOM 1189 O O . ILE A 1 83 ? -6.631 -3.797 -9.870 1.00 9.62 83 ILE A O 1
ATOM 1218 N N . VAL A 1 84 ? -7.950 -3.815 -8.057 1.00 7.78 84 VAL A N 1
ATOM 1219 C CA . VAL A 1 84 ? -6.991 -4.443 -7.147 1.00 7.41 84 VAL A CA 1
ATOM 1220 C C . VAL A 1 84 ? -7.531 -5.799 -6.735 1.00 7.05 84 VAL A C 1
ATOM 1221 O O . VAL A 1 84 ? -8.674 -5.928 -6.310 1.00 7.74 84 VAL A O 1
ATOM 1234 N N . PHE A 1 85 ? -6.671 -6.810 -6.869 1.00 6.79 85 PHE A N 1
ATOM 1235 C CA . PHE A 1 85 ? -6.964 -8.167 -6.423 1.00 7.20 85 PHE A CA 1
ATOM 1236 C C . PHE A 1 85 ? -6.255 -8.406 -5.097 1.00 7.14 85 PHE A C 1
ATOM 1237 O O . PHE A 1 85 ? -5.052 -8.145 -4.971 1.00 9.15 85 PHE A O 1
ATOM 1254 N N . PHE A 1 86 ? -6.988 -8.945 -4.128 1.00 7.47 86 PHE A N 1
ATOM 1255 C CA . PHE A 1 86 ? -6.436 -9.303 -2.834 1.00 7.97 86 PHE A CA 1
ATOM 1256 C C . PHE A 1 86 ? -6.522 -10.789 -2.636 1.00 8.66 86 PHE A C 1
ATOM 1257 O O . PHE A 1 86 ? -7.592 -11.398 -2.831 1.00 8.68 86 PHE A O 1
ATOM 1274 N N . THR A 1 87 ? -5.440 -11.360 -2.119 1.00 8.63 87 THR A N 1
ATOM 1275 C CA . THR A 1 87 ? -5.552 -12.614 -1.380 1.00 9.80 87 THR A CA 1
ATOM 1276 C C . THR A 1 87 ? -5.594 -12.211 0.078 1.00 10.52 87 THR A C 1
ATOM 1277 O O . THR A 1 87 ? -4.833 -11.361 0.534 1.00 15.39 87 THR A O 1
ATOM 1288 N N . TRP A 1 88 ? -6.524 -12.758 0.818 1.00 9.76 88 TRP A N 1
ATOM 1289 C CA . TRP A 1 88 ? -6.620 -12.532 2.257 1.00 10.17 88 TRP A CA 1
ATOM 1290 C C . TRP A 1 88 ? -6.389 -13.860 2.940 1.00 10.91 88 TRP A C 1
ATOM 1291 O O . TRP A 1 88 ? -7.208 -14.776 2.834 1.00 12.34 88 TRP A O 1
ATOM 1312 N N . SER A 1 89 ? -5.255 -13.958 3.627 1.00 11.51 89 SER A N 1
ATOM 1313 C CA A SER A 1 89 ? -4.836 -15.193 4.264 0.50 14.17 89 SER A CA 1
ATOM 1314 C CA B SER A 1 89 ? -4.848 -15.192 4.283 0.50 14.08 89 SER A CA 1
ATOM 1315 C C . SER A 1 89 ? -4.165 -14.822 5.574 1.00 14.53 89 SER A C 1
ATOM 1316 O O . SER A 1 89 ? -2.951 -14.857 5.691 1.00 15.22 89 SER A O 1
ATOM 1329 N N . PRO A 1 90 ? -4.967 -14.436 6.573 1.00 14.81 90 PRO A N 1
ATOM 1330 C CA . PRO A 1 90 ? -4.388 -14.014 7.843 1.00 16.10 90 PRO A CA 1
ATOM 1331 C C . PRO A 1 90 ? -3.691 -15.153 8.564 1.00 17.80 90 PRO A C 1
ATOM 1332 O O . PRO A 1 90 ? -4.061 -16.315 8.417 1.00 17.22 90 PRO A O 1
ATOM 1343 N N . ASP A 1 91 ? -2.685 -14.795 9.338 1.00 20.38 91 ASP A N 1
ATOM 1344 C CA . ASP A 1 91 ? -1.838 -15.769 10.000 1.00 23.52 91 ASP A CA 1
ATOM 1345 C C . ASP A 1 91 ? -2.633 -16.729 10.897 1.00 22.74 91 ASP A C 1
ATOM 1346 O O . ASP A 1 91 ? -2.265 -17.891 11.042 1.00 24.00 91 ASP A O 1
ATOM 1355 N N . THR A 1 92 ? -3.737 -16.252 11.467 1.00 22.44 92 THR A N 1
ATOM 1356 C CA . THR A 1 92 ? -4.554 -17.051 12.381 1.00 21.60 92 THR A CA 1
ATOM 1357 C C . THR A 1 92 ? -5.606 -17.936 11.727 1.00 21.36 92 THR A C 1
ATOM 1358 O O . THR A 1 92 ? -6.339 -18.631 12.417 1.00 23.03 92 THR A O 1
ATOM 1369 N N . ALA A 1 93 ? -5.697 -17.918 10.402 1.00 19.47 93 ALA A N 1
ATOM 1370 C CA . ALA A 1 93 ? -6.578 -18.848 9.718 1.00 20.47 93 ALA A CA 1
ATOM 1371 C C . ALA A 1 93 ? -6.001 -20.260 9.876 1.00 21.40 93 ALA A C 1
ATOM 1372 O O . ALA A 1 93 ? -4.801 -20.411 10.020 1.00 23.51 93 ALA A O 1
ATOM 1379 N N . PRO A 1 94 ? -6.858 -21.296 9.842 1.00 23.76 94 PRO A N 1
ATOM 1380 C CA . PRO A 1 94 ? -6.346 -22.668 9.918 1.00 24.15 94 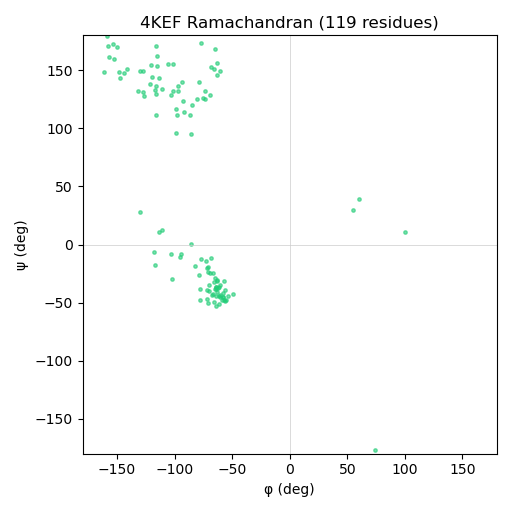PRO A CA 1
ATOM 1381 C C . PRO A 1 94 ? -5.410 -22.986 8.765 1.00 23.95 94 PRO A C 1
ATOM 1382 O O . PRO A 1 94 ? -5.576 -22.466 7.645 1.00 25.04 94 PRO A O 1
ATOM 1393 N N . VAL A 1 95 ? -4.447 -23.852 9.019 1.00 23.70 95 VAL A N 1
ATOM 1394 C CA . VAL A 1 95 ? -3.439 -24.193 8.036 1.00 24.79 95 VAL A CA 1
ATOM 1395 C C . VAL A 1 95 ? -4.077 -24.795 6.799 1.00 25.52 95 VAL A C 1
ATOM 1396 O O . VAL A 1 95 ? -3.732 -24.410 5.688 1.00 27.20 95 VAL A O 1
ATOM 1409 N N . ARG A 1 96 ? -5.023 -25.717 6.946 1.00 26.22 96 ARG A N 1
ATOM 1410 C CA . ARG A 1 96 ? -5.605 -26.336 5.753 1.00 27.70 96 ARG A CA 1
ATOM 1411 C C . ARG A 1 96 ? -6.371 -25.321 4.924 1.00 27.90 96 ARG A C 1
ATOM 1412 O O . ARG A 1 96 ? -6.457 -25.458 3.714 1.00 29.23 96 ARG A O 1
ATOM 1433 N N . SER A 1 97 ? -6.923 -24.296 5.559 1.00 24.82 97 SER A N 1
ATOM 1434 C CA . SER A 1 97 ? -7.621 -23.249 4.810 1.00 22.59 97 SER A CA 1
ATOM 1435 C C . SER A 1 97 ? -6.647 -22.378 4.056 1.00 20.89 97 SER A C 1
ATOM 1436 O O . SER A 1 97 ? -6.865 -22.087 2.881 1.00 19.94 97 SER A O 1
ATOM 1444 N N . LYS A 1 98 ? -5.587 -21.929 4.708 1.00 20.77 98 LYS A N 1
ATOM 1445 C CA . LYS A 1 98 ? -4.548 -21.198 3.999 1.00 20.24 98 LYS A CA 1
ATOM 1446 C C . LYS A 1 98 ? -4.057 -21.994 2.809 1.00 19.75 98 LYS A C 1
ATOM 1447 O O . LYS A 1 98 ? -3.903 -21.463 1.721 1.00 19.78 98 LYS A O 1
ATOM 1466 N N . MET A 1 99 ? -3.821 -23.287 2.991 1.00 20.90 99 MET A N 1
ATOM 1467 C CA A MET A 1 99 ? -3.278 -24.085 1.901 0.52 20.91 99 MET A CA 1
ATOM 1468 C CA B MET A 1 99 ? -3.283 -24.101 1.892 0.48 20.14 99 MET A CA 1
ATOM 1469 C C . MET A 1 99 ? -4.253 -24.217 0.713 1.00 21.41 99 MET A C 1
ATOM 1470 O O . MET A 1 99 ? -3.850 -24.066 -0.416 1.00 22.40 99 MET A O 1
ATOM 1495 N N . VAL A 1 100 ? -5.525 -24.499 0.977 1.00 19.27 100 VAL A N 1
ATOM 1496 C CA . VAL A 1 100 ? -6.478 -24.676 -0.123 1.00 20.57 100 VAL A CA 1
ATOM 1497 C C . VAL A 1 100 ? -6.784 -23.352 -0.830 1.00 17.67 100 VAL A C 1
ATOM 1498 O O . VAL A 1 100 ? -6.979 -23.318 -2.044 1.00 18.06 100 VAL A O 1
ATOM 1511 N N . TYR A 1 101 ? -6.814 -22.246 -0.080 1.00 16.15 101 TYR A N 1
ATOM 1512 C CA . TYR A 1 101 ? -6.957 -20.948 -0.720 1.00 13.92 101 TYR A CA 1
ATOM 1513 C C . TYR A 1 101 ? -5.738 -20.647 -1.574 1.00 14.58 101 TYR A C 1
ATOM 1514 O O . TYR A 1 101 ? -5.889 -20.146 -2.694 1.00 13.66 101 TYR A O 1
ATOM 1532 N N . ALA A 1 102 ? -4.543 -21.016 -1.104 1.00 16.46 102 ALA A N 1
ATOM 1533 C CA . ALA A 1 102 ? -3.346 -20.776 -1.913 1.00 17.23 102 ALA A CA 1
ATOM 1534 C C . ALA A 1 102 ? -3.378 -21.638 -3.184 1.00 18.16 102 ALA A C 1
ATOM 1535 O O . ALA A 1 102 ? -3.040 -21.169 -4.273 1.00 19.12 102 ALA A O 1
ATOM 1542 N N . SER A 1 103 ? -3.787 -22.899 -3.035 1.00 20.21 103 SER A N 1
ATOM 1543 C CA A SER A 1 103 ? -3.803 -23.840 -4.147 0.49 20.39 103 SER A CA 1
ATOM 1544 C CA B SER A 1 103 ? -3.802 -23.840 -4.150 0.51 20.85 103 SER A CA 1
ATOM 1545 C C . SER A 1 103 ? -4.831 -23.445 -5.205 1.00 19.30 103 SER A C 1
ATOM 1546 O O . SER A 1 103 ? -4.662 -23.751 -6.393 1.00 22.31 103 SER A O 1
ATOM 1559 N N . SER A 1 104 ? -5.886 -22.761 -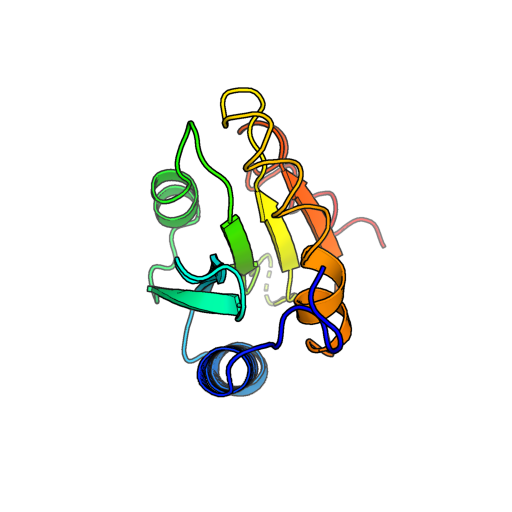4.771 1.00 15.97 104 SER A N 1
ATOM 1560 C CA . SER A 1 104 ? -7.007 -22.440 -5.647 1.00 14.51 104 SER A CA 1
ATOM 1561 C C . SER A 1 104 ? -6.915 -21.045 -6.279 1.00 12.86 104 SER A C 1
ATOM 1562 O O . SER A 1 104 ?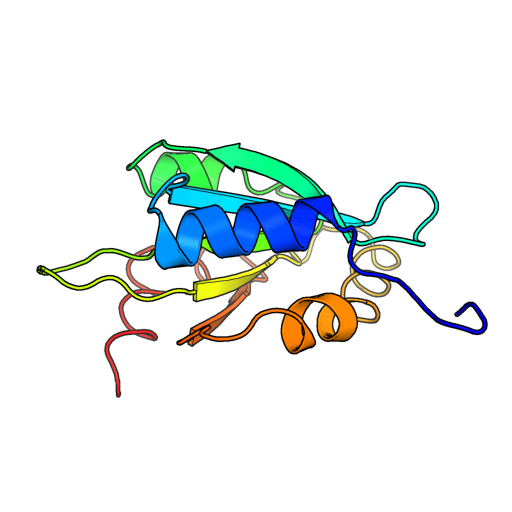 -7.700 -20.715 -7.160 1.00 13.59 104 SER A O 1
ATOM 1570 N N . LYS A 1 105 ? -5.980 -20.227 -5.804 1.00 12.65 105 LYS A N 1
ATOM 1571 C CA . LYS A 1 105 ? -5.933 -18.819 -6.176 1.00 12.12 105 LYS A CA 1
ATOM 1572 C C . LYS A 1 105 ? -5.808 -18.618 -7.666 1.00 12.48 105 LYS A C 1
ATOM 1573 O O . LYS A 1 105 ? -6.505 -17.765 -8.218 1.00 13.49 105 LYS A O 1
ATOM 1592 N N . ASP A 1 106 ? -4.924 -19.371 -8.308 1.00 13.93 106 ASP A N 1
ATOM 1593 C CA . ASP A 1 106 ? -4.646 -19.149 -9.711 1.00 15.09 106 ASP A CA 1
ATOM 1594 C C . ASP A 1 106 ? -5.884 -19.326 -10.564 1.00 14.09 106 ASP A C 1
ATOM 1595 O O . ASP A 1 106 ? -6.016 -18.680 -11.603 1.00 15.91 106 ASP A O 1
ATOM 1604 N N . ALA A 1 107 ? -6.756 -20.260 -10.190 1.00 15.28 107 ALA A N 1
ATOM 1605 C CA . ALA A 1 107 ? -7.960 -20.490 -10.986 1.00 16.03 107 ALA A CA 1
ATOM 1606 C C . ALA A 1 107 ? -8.779 -19.193 -11.081 1.00 15.88 107 ALA A C 1
ATOM 1607 O O . ALA A 1 107 ? -9.238 -18.814 -12.158 1.00 17.37 107 ALA A O 1
ATOM 1614 N N . LEU A 1 108 ? -8.964 -18.492 -9.967 1.00 13.57 108 LEU A N 1
ATOM 1615 C CA . LEU A 1 108 ? -9.667 -17.222 -10.022 1.00 11.69 108 LEU A CA 1
ATOM 1616 C C . LEU A 1 108 ? -8.808 -16.164 -10.701 1.00 10.90 108 LEU A C 1
ATOM 1617 O O . LEU A 1 108 ? -9.273 -15.446 -11.575 1.00 11.75 108 LEU A O 1
ATOM 1633 N N . ARG A 1 109 ? -7.562 -16.027 -10.255 1.00 10.33 109 ARG A N 1
ATOM 1634 C CA . ARG A 1 109 ? -6.770 -14.907 -10.688 1.00 10.55 109 ARG A CA 1
ATOM 1635 C C . ARG A 1 109 ? -6.516 -14.888 -12.205 1.00 10.70 109 ARG A C 1
ATOM 1636 O O . ARG A 1 109 ? -6.522 -13.824 -12.824 1.00 11.43 109 ARG A O 1
ATOM 1657 N N . ARG A 1 110 ? -6.315 -16.059 -12.791 1.00 11.01 110 ARG A N 1
ATOM 1658 C CA . ARG A 1 110 ? -6.095 -16.147 -14.227 1.00 12.39 110 ARG A CA 1
ATOM 1659 C C . ARG A 1 110 ? -7.361 -15.881 -15.011 1.00 12.57 110 ARG A C 1
ATOM 1660 O O . ARG A 1 110 ? -7.270 -15.566 -16.198 1.00 16.05 110 ARG A O 1
ATOM 1681 N N . ALA A 1 111 ? -8.524 -16.013 -14.384 1.00 11.84 111 ALA A N 1
ATOM 1682 C CA . ALA A 1 111 ? -9.804 -15.776 -15.047 1.00 12.72 111 ALA A CA 1
ATOM 1683 C C . ALA A 1 111 ? -10.199 -14.307 -15.096 1.00 12.98 111 ALA A C 1
ATOM 1684 O O . ALA A 1 111 ? -11.060 -13.930 -15.886 1.00 15.65 111 ALA A O 1
ATOM 1691 N N . LEU A 1 112 ? -9.584 -13.487 -14.251 1.00 13.59 112 LEU A N 1
ATOM 1692 C CA . LEU A 1 112 ? -9.934 -12.084 -14.142 1.00 14.85 112 LEU A CA 1
ATOM 1693 C C . LEU A 1 112 ? -8.961 -11.251 -14.962 1.00 16.77 112 LEU A C 1
ATOM 1694 O O . LEU A 1 112 ? -7.781 -11.173 -14.637 1.00 22.54 112 LEU A O 1
ATOM 1710 N N . ASN A 1 113 ? -9.435 -10.660 -16.042 1.00 14.92 113 ASN A N 1
ATOM 1711 C CA . ASN A 1 113 ? -8.622 -9.791 -16.859 1.00 14.03 113 ASN A CA 1
ATOM 1712 C C . ASN A 1 113 ? -8.776 -8.343 -16.448 1.00 13.17 113 ASN A C 1
ATOM 1713 O O . ASN A 1 113 ? -9.871 -7.913 -16.142 1.00 15.35 113 ASN A O 1
ATOM 1724 N N . GLY A 1 114 ? -7.686 -7.594 -16.434 1.00 12.54 114 GLY A N 1
ATOM 1725 C CA . GLY A 1 114 ? -7.761 -6.177 -16.164 1.00 12.49 114 GLY A CA 1
ATOM 1726 C C . GLY A 1 114 ? -7.394 -5.774 -14.743 1.00 11.51 114 GLY A C 1
ATOM 1727 O O . GLY A 1 114 ? -7.620 -4.639 -14.365 1.00 13.91 114 GLY A O 1
ATOM 1731 N N . VAL A 1 115 ? -6.837 -6.687 -13.943 1.00 11.26 115 VAL A N 1
ATOM 1732 C CA . VAL A 1 115 ? -6.339 -6.328 -12.615 1.00 10.58 115 VAL A CA 1
ATOM 1733 C C . VAL A 1 115 ? -5.039 -5.541 -12.744 1.00 10.05 115 VAL A C 1
ATOM 1734 O O . VAL A 1 115 ? -4.130 -5.978 -13.456 1.00 12.17 115 VAL A O 1
ATOM 1747 N N . SER A 1 116 ? -4.935 -4.427 -12.035 1.00 10.31 116 SER A N 1
ATOM 1748 C CA A SER A 1 116 ? -3.755 -3.580 -12.101 0.52 12.56 116 SER A CA 1
ATOM 1749 C CA B SER A 1 116 ? -3.765 -3.573 -12.091 0.48 11.30 116 SER A CA 1
ATOM 1750 C C . SER A 1 116 ? -2.708 -3.932 -11.050 1.00 10.83 116 SER A C 1
ATOM 1751 O O . SER A 1 116 ? -1.520 -3.807 -11.316 1.00 12.47 116 SER A O 1
ATOM 1764 N N . THR A 1 117 ? -3.148 -4.346 -9.874 1.00 10.02 117 THR A N 1
ATOM 1765 C CA . THR A 1 117 ? -2.298 -4.515 -8.731 1.00 9.24 117 THR A CA 1
ATOM 1766 C C . THR A 1 117 ? -2.850 -5.681 -7.908 1.00 8.87 117 THR A C 1
ATOM 1767 O O . THR A 1 117 ? -4.054 -5.858 -7.795 1.00 8.89 117 THR A O 1
ATOM 1778 N N . ASP A 1 118 ? -1.910 -6.445 -7.341 1.00 10.13 118 ASP A N 1
ATOM 1779 C CA . ASP A 1 118 ? -2.195 -7.553 -6.450 1.00 9.77 118 ASP A CA 1
ATOM 1780 C C . ASP A 1 118 ? -1.698 -7.254 -5.061 1.00 10.80 118 ASP A C 1
ATOM 1781 O O . ASP A 1 118 ? -0.633 -6.662 -4.895 1.00 13.74 118 ASP A O 1
ATOM 1790 N N . VAL A 1 119 ? -2.443 -7.693 -4.063 1.00 9.81 119 VAL A N 1
ATOM 1791 C CA . VAL A 1 119 ? -2.066 -7.513 -2.667 1.00 10.20 119 VAL A CA 1
ATOM 1792 C C . VAL A 1 119 ? -2.106 -8.885 -2.010 1.00 10.60 119 VAL A C 1
ATOM 1793 O O . VAL A 1 119 ? -3.112 -9.575 -2.089 1.00 12.33 119 VAL A O 1
ATOM 1806 N N . GLN A 1 120 ? -1.017 -9.257 -1.343 1.00 12.62 120 GLN A N 1
ATOM 1807 C CA . GLN A 1 120 ? -0.953 -10.482 -0.573 1.00 13.97 120 GLN A CA 1
ATOM 1808 C C . GLN A 1 120 ? -1.186 -10.096 0.867 1.00 13.51 120 GLN A C 1
ATOM 1809 O O . GLN A 1 120 ? -0.273 -9.675 1.563 1.00 17.51 120 GLN A O 1
ATOM 1823 N N . GLY A 1 121 ? -2.426 -10.226 1.302 1.00 12.22 121 GLY A N 1
ATOM 1824 C CA . GLY A 1 121 ? -2.801 -9.765 2.615 1.00 12.55 121 GLY A CA 1
ATOM 1825 C C . GLY A 1 121 ? -2.681 -10.841 3.643 1.00 14.20 121 GLY A C 1
ATOM 1826 O O . GLY A 1 121 ? -3.409 -11.824 3.595 1.00 16.20 121 GLY A O 1
ATOM 1830 N N . THR A 1 122 ? -1.755 -10.662 4.584 1.00 14.89 122 THR A N 1
ATOM 1831 C CA . THR A 1 122 ? -1.637 -11.599 5.699 1.00 16.69 122 THR A CA 1
ATOM 1832 C C . THR A 1 122 ? -1.885 -10.943 7.059 1.00 16.62 122 THR A C 1
ATOM 1833 O O . THR A 1 122 ? -1.905 -11.634 8.078 1.00 19.84 122 THR A O 1
ATOM 1844 N N . ASP A 1 123 ? -2.041 -9.626 7.078 1.00 15.77 123 ASP A N 1
ATOM 1845 C CA . ASP A 1 123 ? -2.410 -8.901 8.280 1.00 16.21 123 ASP A CA 1
ATOM 1846 C C . ASP A 1 123 ? -3.016 -7.583 7.853 1.00 14.23 123 ASP A C 1
ATOM 1847 O O . ASP A 1 123 ? -3.019 -7.248 6.669 1.00 14.08 123 ASP A O 1
ATOM 1856 N N . PHE A 1 124 ? -3.581 -6.857 8.803 1.00 15.14 124 PHE A N 1
ATOM 1857 C CA . PHE A 1 124 ? -4.313 -5.668 8.448 1.00 13.77 124 PHE A CA 1
ATOM 1858 C C . PHE A 1 124 ? -3.429 -4.526 7.976 1.00 14.54 124 PHE A C 1
ATOM 1859 O O . PHE A 1 124 ? -3.880 -3.659 7.240 1.00 16.62 124 PHE A O 1
ATOM 1876 N N . SER A 1 125 ? -2.165 -4.506 8.365 1.00 15.43 125 SER A N 1
ATOM 1877 C CA A SER A 1 125 ? -1.264 -3.457 7.888 0.69 16.66 125 SER A CA 1
ATOM 1878 C CA B SER A 1 125 ? -1.277 -3.457 7.880 0.31 16.12 125 SER A CA 1
ATOM 1879 C C . SER A 1 125 ? -1.050 -3.578 6.372 1.00 14.70 125 SER A C 1
ATOM 1880 O O . SER A 1 125 ? -0.977 -2.575 5.656 1.00 18.24 125 SER A O 1
ATOM 1893 N N . GLU A 1 126 ? -0.984 -4.813 5.880 1.00 12.94 126 GLU A N 1
ATOM 1894 C CA . GLU A 1 126 ? -0.673 -5.068 4.469 1.00 12.31 126 GLU A CA 1
ATOM 1895 C C . GLU A 1 126 ? -1.826 -4.657 3.553 1.00 11.79 126 GLU A C 1
ATOM 1896 O O . GLU A 1 126 ? -1.615 -4.460 2.362 1.00 13.34 126 GLU A O 1
ATOM 1908 N N . VAL A 1 127 ? -3.029 -4.524 4.108 1.00 9.56 127 VAL A N 1
ATOM 1909 C CA . VAL A 1 127 ? -4.207 -4.216 3.316 1.00 8.72 127 VAL A CA 1
ATOM 1910 C C . VAL A 1 127 ? -4.759 -2.823 3.653 1.00 9.27 127 VAL A C 1
ATOM 1911 O O . VAL A 1 127 ? -5.838 -2.463 3.200 1.00 9.65 127 VAL A O 1
ATOM 1924 N N . SER A 1 128 ? -4.015 -2.027 4.413 1.00 9.74 128 SER A N 1
ATOM 1925 C CA . SER A 1 128 ? -4.495 -0.691 4.719 1.00 10.36 128 SER A CA 1
ATOM 1926 C C . SER A 1 128 ? -4.622 0.138 3.440 1.00 9.55 128 SER A C 1
ATOM 1927 O O . SER A 1 128 ? -3.936 -0.110 2.435 1.00 9.49 128 SER A O 1
ATOM 1935 N N . TYR A 1 129 ? -5.467 1.153 3.475 1.00 9.83 129 TYR A N 1
ATOM 1936 C CA . TYR A 1 129 ? -5.641 2.012 2.314 1.00 9.69 129 TYR A CA 1
ATOM 1937 C C . TYR A 1 129 ? -4.302 2.576 1.874 1.00 9.89 129 TYR A C 1
ATOM 1938 O O . TYR A 1 129 ? -3.976 2.550 0.695 1.00 9.24 129 TYR A O 1
ATOM 1956 N N . ASP A 1 130 ? -3.526 3.098 2.814 1.00 10.11 130 ASP A N 1
ATOM 1957 C CA . ASP A 1 130 ? -2.267 3.714 2.441 1.00 11.07 130 ASP A CA 1
ATOM 1958 C C . ASP A 1 130 ? -1.300 2.703 1.846 1.00 10.62 130 ASP A C 1
ATOM 1959 O O . ASP A 1 130 ? -0.556 3.035 0.928 1.00 10.97 130 ASP A O 1
ATOM 1968 N N . SER A 1 131 ? -1.281 1.470 2.341 1.00 9.93 131 SER A N 1
ATOM 1969 C CA A SER A 1 131 ? -0.400 0.455 1.772 0.71 9.94 131 SER A CA 1
ATOM 1970 C CA B SER A 1 131 ? -0.397 0.461 1.773 0.29 10.11 131 SER A CA 1
ATOM 1971 C C . SER A 1 131 ? -0.815 0.124 0.341 1.00 9.07 131 SER A C 1
ATOM 1972 O O . SER A 1 131 ? 0.040 -0.086 -0.536 1.00 10.10 131 SER A O 1
ATOM 1985 N N . VAL A 1 132 ? -2.117 0.037 0.093 1.00 8.66 132 VAL A N 1
ATOM 1986 C CA . VAL A 1 132 ? -2.592 -0.289 -1.244 1.00 8.93 132 VAL A CA 1
ATOM 1987 C C . VAL A 1 132 ? -2.367 0.895 -2.176 1.00 9.11 132 VAL A C 1
ATOM 1988 O O . VAL A 1 132 ? -1.960 0.712 -3.325 1.00 9.43 132 VAL A O 1
ATOM 2001 N N . LEU A 1 133 ? -2.576 2.121 -1.682 1.00 8.84 133 LEU A N 1
ATOM 2002 C CA . LEU A 1 133 ? -2.313 3.313 -2.476 1.00 9.82 133 LEU A CA 1
ATOM 2003 C C . LEU A 1 133 ? -0.862 3.347 -2.931 1.00 10.51 133 LEU A C 1
ATOM 2004 O O . LEU A 1 133 ? -0.561 3.700 -4.060 1.00 11.46 133 LEU A O 1
ATOM 2020 N N . GLU A 1 134 ? 0.049 2.995 -2.043 1.00 9.96 134 GLU A N 1
ATOM 2021 C CA . GLU A 1 134 ? 1.459 2.981 -2.401 1.00 10.38 134 GLU A CA 1
ATOM 2022 C C . GLU A 1 134 ? 1.708 2.006 -3.549 1.00 9.47 134 GLU A C 1
ATOM 2023 O O . GLU A 1 134 ? 2.456 2.291 -4.476 1.00 10.80 134 GLU A O 1
ATOM 2035 N N . ARG A 1 135 ? 1.098 0.833 -3.481 1.00 8.98 135 ARG A N 1
ATOM 2036 C CA A ARG A 1 135 ? 1.267 -0.171 -4.528 0.40 9.45 135 ARG A CA 1
ATOM 2037 C CA B ARG A 1 135 ? 1.272 -0.176 -4.528 0.60 9.79 135 ARG A CA 1
ATOM 2038 C C . ARG A 1 135 ? 0.686 0.287 -5.850 1.00 10.27 135 ARG A C 1
ATOM 2039 O O . ARG A 1 135 ? 1.323 0.152 -6.890 1.00 12.82 135 ARG A O 1
ATOM 2078 N N . VAL A 1 136 ? -0.537 0.805 -5.842 1.00 11.31 136 VAL A N 1
ATOM 2079 C CA A VAL A 1 136 ? -1.171 1.218 -7.077 0.50 14.03 136 VAL A CA 1
ATOM 2080 C CA B VAL A 1 136 ? -1.162 1.224 -7.100 0.50 13.18 136 VAL A CA 1
ATOM 2081 C C . VAL A 1 136 ? -0.446 2.415 -7.715 1.00 15.66 136 VAL A C 1
ATOM 2082 O O . VAL A 1 136 ? -0.403 2.535 -8.930 1.00 19.35 136 VAL A O 1
ATOM 2105 N N . SER A 1 137 ? 0.113 3.289 -6.883 1.00 17.21 137 SER A N 1
ATOM 2106 C CA . SER A 1 137 ? 0.730 4.549 -7.293 1.00 20.55 137 SER A CA 1
ATOM 2107 C C . SER A 1 137 ? 2.117 4.409 -7.856 1.00 21.07 137 SER A C 1
ATOM 2108 O O . SER A 1 137 ? 2.560 5.274 -8.613 1.00 25.84 137 SER A O 1
ATOM 2116 N N . ARG A 1 138 ? 2.841 3.369 -7.466 1.00 18.23 138 ARG A N 1
ATOM 2117 C CA . ARG A 1 138 ? 4.279 3.429 -7.692 1.00 19.90 138 ARG A CA 1
ATOM 2118 C C . ARG A 1 138 ? 4.640 3.532 -9.157 1.00 23.74 138 ARG A C 1
ATOM 2119 O O . ARG A 1 138 ? 5.463 4.374 -9.564 1.00 26.69 138 ARG A O 1
ATOM 2140 N N . GLY A 1 139 ? 4.076 2.637 -9.951 1.00 22.97 139 GLY A N 1
ATOM 2141 C CA . GLY A 1 139 ? 4.319 2.678 -11.380 1.00 29.44 139 GLY A CA 1
ATOM 2142 C C . GLY A 1 139 ? 3.473 3.723 -12.091 1.00 31.86 139 GLY A C 1
ATOM 2143 O O . GLY A 1 139 ? 3.268 3.642 -13.302 1.00 34.90 139 GLY A O 1
#

Secondary structure (DSSP, 8-state):
--SS-PEEPHHHHHHHHHHHHH---SEEEEEE-TTSSEEEEEEEE----HHHHHTTS-TTS-EEEEEEEEE--EEEEEEEEE--TTS-HHHHHHHHHHHHHHHHH-----EEEEESSTGGGSHHHHHHHHHH-